Protein AF-A0A174LQS0-F1 (afdb_monomer)

Mean predicted aligned error: 3.19 Å

Radius of gyration: 18.27 Å; Cα contacts (8 Å, |Δi|>4): 139; chains: 1; bounding box: 42×25×49 Å

Secondary structure (DSSP, 8-state):
-EEEHHHHHHHHHHTHHHHTS---HHHHHHHHHHHHHHHHHHHHHHHHHHHHHHHHB-B-TTSPBPEETTEE-BS-HHHHHHHHHHHHH-EEE-----EEHHHHGGGGSTTSPPPPHHHHHHHGGGEE-

Sequence (129 aa):
MKIKNSQVVTFLNGVADIQSKMLPTKVGYAIARNIALLESVAKAYEEERTKIIDKYAKKGEDGRYIVVGNTYDIQDMAGFGADMDELLGIENEVAIHTVSLSELEKCDLEQFDALTVKDLKLLDFMTVD

Structure (mmCIF, N/CA/C/O backbone):
data_AF-A0A174LQS0-F1
#
_entry.id   AF-A0A174LQS0-F1
#
loop_
_atom_site.group_PDB
_atom_site.id
_atom_site.type_symbol
_atom_site.label_atom_id
_atom_site.label_alt_id
_atom_site.label_comp_id
_atom_site.label_asym_id
_atom_site.label_entity_id
_atom_site.label_seq_id
_atom_site.pdbx_PDB_ins_code
_atom_site.Cartn_x
_atom_site.Cartn_y
_atom_site.Cartn_z
_atom_site.occupancy
_atom_site.B_iso_or_equiv
_atom_site.auth_seq_id
_atom_site.auth_comp_id
_atom_site.auth_asym_id
_atom_site.auth_atom_id
_atom_site.pdbx_PDB_model_num
ATOM 1 N N . MET A 1 1 ? -16.254 2.604 -3.060 1.00 91.50 1 MET A N 1
ATOM 2 C CA . MET A 1 1 ? -15.462 3.843 -3.234 1.00 91.50 1 MET A CA 1
ATOM 3 C C . MET A 1 1 ? -14.371 3.599 -4.263 1.00 91.50 1 MET A C 1
ATOM 5 O O . MET A 1 1 ? -14.131 2.441 -4.591 1.00 91.50 1 MET A O 1
ATOM 9 N N . LYS A 1 2 ? -13.731 4.657 -4.768 1.00 94.50 2 LYS A N 1
ATOM 10 C CA . LYS A 1 2 ? -12.568 4.529 -5.649 1.00 94.50 2 LYS A CA 1
ATOM 11 C C . LYS A 1 2 ? -11.274 4.694 -4.859 1.00 94.50 2 LYS A C 1
ATOM 13 O O . LYS A 1 2 ? -11.201 5.581 -4.013 1.00 94.50 2 LYS A O 1
ATOM 18 N N . ILE A 1 3 ? -10.284 3.853 -5.140 1.00 96.00 3 ILE A N 1
ATOM 19 C CA . ILE A 1 3 ? -8.944 3.927 -4.547 1.00 96.00 3 ILE A CA 1
ATOM 20 C C . ILE A 1 3 ? -7.883 3.799 -5.639 1.00 96.00 3 ILE A C 1
ATOM 22 O O . ILE A 1 3 ? -8.013 2.966 -6.538 1.00 96.00 3 ILE A O 1
ATOM 26 N N . LYS A 1 4 ? -6.832 4.616 -5.576 1.00 97.69 4 LYS A N 1
ATOM 27 C CA . LYS A 1 4 ? -5.709 4.513 -6.515 1.00 97.69 4 LYS A CA 1
ATOM 28 C C . LYS A 1 4 ? -4.772 3.371 -6.141 1.00 97.69 4 LYS A C 1
ATOM 30 O O . LYS A 1 4 ? -4.583 3.107 -4.954 1.00 97.69 4 LYS A O 1
ATOM 35 N N . ASN A 1 5 ? -4.107 2.769 -7.126 1.00 98.25 5 ASN A N 1
ATOM 36 C CA . ASN A 1 5 ? -3.040 1.788 -6.883 1.00 98.25 5 ASN A CA 1
ATOM 37 C C . ASN A 1 5 ? -1.972 2.321 -5.910 1.00 98.25 5 ASN A C 1
ATOM 39 O O . ASN A 1 5 ? -1.541 1.600 -5.013 1.00 98.25 5 ASN A O 1
ATOM 43 N N . SER A 1 6 ? -1.614 3.606 -6.003 1.00 97.81 6 SER A N 1
ATOM 44 C CA . SER A 1 6 ? -0.703 4.253 -5.048 1.00 97.81 6 SER A CA 1
ATOM 45 C C . SER A 1 6 ? -1.179 4.186 -3.593 1.00 97.81 6 SER A C 1
ATOM 47 O O . SER A 1 6 ? -0.377 3.918 -2.699 1.00 97.81 6 SER A O 1
ATOM 49 N N . GLN A 1 7 ? -2.475 4.375 -3.337 1.00 97.31 7 GLN A N 1
ATOM 50 C CA . GLN A 1 7 ? -3.054 4.256 -1.996 1.00 97.31 7 GLN A CA 1
ATOM 51 C C . GLN A 1 7 ? -3.077 2.795 -1.530 1.00 97.31 7 GLN A C 1
ATOM 53 O O . GLN A 1 7 ? -2.731 2.527 -0.383 1.00 97.31 7 GLN A O 1
ATOM 58 N N . VAL A 1 8 ? -3.414 1.854 -2.423 1.00 97.88 8 VAL A N 1
ATOM 59 C CA . VAL A 1 8 ? -3.399 0.406 -2.141 1.00 97.88 8 VAL A CA 1
ATOM 60 C C . VAL A 1 8 ? -2.013 -0.051 -1.687 1.00 97.88 8 VAL A C 1
ATOM 6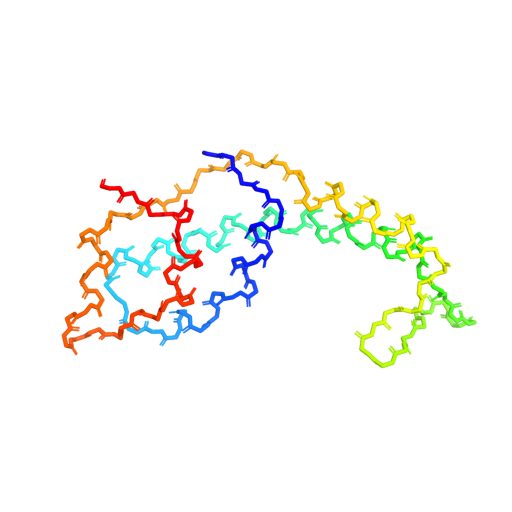2 O O . VAL A 1 8 ? -1.870 -0.633 -0.615 1.00 97.88 8 VAL A O 1
ATOM 65 N N . VAL A 1 9 ? -0.983 0.260 -2.475 1.00 97.50 9 VAL A N 1
ATOM 66 C CA . VAL A 1 9 ? 0.402 -0.133 -2.187 1.00 97.50 9 VAL A CA 1
ATOM 67 C C . VAL A 1 9 ? 0.922 0.567 -0.931 1.00 97.50 9 VAL A C 1
ATOM 69 O O . VAL A 1 9 ? 1.582 -0.063 -0.108 1.00 97.50 9 VAL A O 1
ATOM 72 N N . THR A 1 10 ? 0.586 1.847 -0.735 1.00 97.12 10 THR A N 1
ATOM 73 C CA . THR A 1 10 ? 0.947 2.585 0.489 1.00 97.12 10 THR A CA 1
ATOM 74 C C . THR A 1 10 ? 0.349 1.921 1.729 1.00 97.12 10 THR A C 1
ATOM 76 O O . THR A 1 10 ? 1.067 1.711 2.705 1.00 97.12 10 THR A O 1
ATOM 79 N N . PHE A 1 11 ? -0.935 1.551 1.682 1.00 97.62 11 PHE A N 1
ATOM 80 C CA . PHE A 1 11 ? -1.615 0.852 2.770 1.00 97.62 11 PHE A CA 1
ATOM 81 C C . PHE A 1 11 ? -0.951 -0.491 3.080 1.00 97.62 11 PHE A C 1
ATOM 83 O O . PHE A 1 11 ? -0.500 -0.699 4.204 1.00 97.62 11 PHE A O 1
ATOM 90 N N . LEU A 1 12 ? -0.819 -1.374 2.085 1.00 97.25 12 LEU A N 1
ATOM 91 C CA . LEU A 1 12 ? -0.279 -2.723 2.290 1.00 97.25 12 LEU A CA 1
ATOM 92 C C . LEU A 1 12 ? 1.172 -2.710 2.789 1.00 97.25 12 LEU A C 1
ATOM 94 O O . LEU A 1 12 ? 1.525 -3.504 3.656 1.00 97.25 12 LEU A O 1
ATOM 98 N N . ASN A 1 13 ? 1.995 -1.769 2.319 1.00 94.94 13 ASN A N 1
ATOM 99 C CA . ASN A 1 13 ? 3.374 -1.624 2.791 1.00 94.94 13 ASN A CA 1
ATOM 100 C C . ASN A 1 13 ? 3.473 -1.035 4.208 1.00 94.94 13 ASN A C 1
ATOM 102 O O . ASN A 1 13 ? 4.490 -1.213 4.876 1.00 94.94 13 ASN A O 1
ATOM 106 N N . GLY A 1 14 ? 2.458 -0.291 4.659 1.00 94.50 14 GLY A N 1
ATOM 107 C CA . GLY A 1 14 ? 2.474 0.420 5.938 1.00 94.50 14 GLY A CA 1
ATOM 108 C C . GLY A 1 14 ? 1.724 -0.272 7.077 1.00 94.50 14 GLY A C 1
ATOM 109 O O . GLY A 1 14 ? 1.923 0.099 8.231 1.00 94.50 14 GLY A O 1
ATOM 110 N N . VAL A 1 15 ? 0.851 -1.239 6.778 1.00 95.56 15 VAL A N 1
ATOM 111 C CA . VAL A 1 15 ? -0.138 -1.751 7.745 1.00 95.56 15 VAL A CA 1
ATOM 112 C C . VAL A 1 15 ? 0.433 -2.754 8.751 1.00 95.56 15 VAL A C 1
ATOM 114 O O . VAL A 1 15 ? -0.179 -2.979 9.794 1.00 95.56 15 VAL A O 1
ATOM 117 N N . ALA A 1 16 ? 1.616 -3.316 8.488 1.00 92.19 16 ALA A N 1
ATOM 118 C CA . ALA A 1 16 ? 2.235 -4.337 9.337 1.00 92.19 16 ALA A CA 1
ATOM 119 C C . ALA A 1 16 ? 2.381 -3.888 10.806 1.00 92.19 16 ALA A C 1
ATOM 121 O O . ALA A 1 16 ? 2.015 -4.636 11.712 1.00 92.19 16 ALA A O 1
ATOM 122 N N . ASP A 1 17 ? 2.818 -2.643 11.037 1.00 90.31 17 ASP A N 1
ATOM 123 C CA . ASP A 1 17 ? 2.979 -2.066 12.384 1.00 90.31 17 ASP A CA 1
ATOM 124 C C . ASP A 1 17 ? 1.634 -1.947 13.133 1.00 90.31 17 ASP A C 1
ATOM 126 O O . ASP A 1 17 ? 1.580 -2.016 14.362 1.00 90.31 17 ASP A O 1
ATOM 130 N N . ILE A 1 18 ? 0.528 -1.766 12.401 1.00 95.12 18 ILE A N 1
ATOM 131 C CA . ILE A 1 18 ? -0.821 -1.636 12.968 1.00 95.12 18 ILE A CA 1
ATOM 132 C C . ILE A 1 18 ? -1.384 -3.014 13.323 1.00 95.12 18 ILE A C 1
ATOM 134 O O . ILE A 1 18 ? -2.068 -3.159 14.332 1.00 95.12 18 ILE A O 1
ATOM 138 N N . GLN A 1 19 ? -1.082 -4.047 12.532 1.00 91.62 19 GLN A N 1
ATOM 139 C CA . GLN A 1 19 ? -1.578 -5.405 12.777 1.00 91.62 19 GLN A CA 1
ATOM 140 C C . GLN A 1 19 ? -1.032 -6.029 14.065 1.00 91.62 19 GLN A C 1
ATOM 142 O O . GLN A 1 19 ? -1.680 -6.911 14.625 1.00 91.62 19 GLN A O 1
ATOM 147 N N . SER A 1 20 ? 0.131 -5.584 14.547 1.00 92.38 20 SER A N 1
ATOM 148 C CA . SER A 1 20 ? 0.685 -6.039 15.827 1.00 92.38 20 SER A CA 1
ATOM 149 C C . SER A 1 20 ? 0.046 -5.386 17.056 1.00 92.38 20 SER A C 1
ATOM 151 O O . SER A 1 20 ? 0.370 -5.781 18.172 1.00 92.38 20 SER A O 1
ATOM 153 N N . LYS A 1 21 ? -0.832 -4.392 16.872 1.00 96.31 21 LYS A N 1
ATOM 154 C CA . LYS A 1 21 ? -1.459 -3.645 17.967 1.00 96.31 21 LYS A CA 1
ATOM 155 C C . LYS A 1 21 ? -2.676 -4.361 18.537 1.00 96.31 21 LYS A C 1
ATOM 157 O O . LYS A 1 21 ? -3.476 -4.959 17.817 1.00 96.31 21 LYS A O 1
ATOM 162 N N . MET A 1 22 ? -2.875 -4.211 19.838 1.00 96.94 22 MET A N 1
ATOM 163 C CA . MET A 1 22 ? -4.122 -4.533 20.512 1.00 96.94 22 MET A CA 1
ATOM 164 C C . MET A 1 22 ? -5.154 -3.444 20.209 1.00 96.94 22 MET A C 1
ATOM 166 O O . MET A 1 22 ? -5.138 -2.372 20.802 1.00 96.94 22 MET A O 1
ATOM 170 N N . LEU A 1 23 ? -6.051 -3.719 19.260 1.00 98.00 23 LEU A N 1
ATOM 171 C CA . LEU A 1 23 ? -7.046 -2.763 18.764 1.00 98.00 23 LEU A CA 1
ATOM 172 C C . LEU A 1 23 ? -8.470 -3.127 19.209 1.00 98.00 23 LEU A C 1
ATOM 174 O O . LEU A 1 23 ? -8.770 -4.307 19.431 1.00 98.00 23 LEU A O 1
ATOM 178 N N . PRO A 1 24 ? -9.399 -2.152 19.242 1.00 98.06 24 PRO A N 1
ATOM 179 C CA . PRO A 1 24 ? -10.824 -2.435 19.338 1.00 98.06 24 PRO A CA 1
ATOM 180 C C . PRO A 1 24 ? -11.257 -3.439 18.263 1.00 98.06 24 PRO A C 1
ATOM 182 O O . PRO A 1 24 ? -10.874 -3.322 17.097 1.00 98.06 24 PRO A O 1
ATOM 185 N N . THR A 1 25 ? -12.103 -4.407 18.627 1.00 97.19 25 THR A N 1
ATOM 186 C CA . THR A 1 25 ? -12.468 -5.536 17.748 1.00 97.19 25 THR A CA 1
ATOM 187 C C . THR A 1 25 ? -12.953 -5.096 16.366 1.00 97.19 25 THR A C 1
ATOM 189 O O . THR A 1 25 ? -12.581 -5.701 15.363 1.00 97.19 25 THR A O 1
ATOM 192 N N . LYS A 1 26 ? -13.760 -4.029 16.292 1.00 97.56 26 LYS A N 1
ATOM 193 C CA . LYS A 1 26 ? -14.270 -3.507 15.016 1.00 97.56 26 LYS A CA 1
ATOM 194 C C . LYS A 1 26 ? -13.163 -2.912 14.145 1.00 97.56 26 LYS A C 1
ATOM 196 O O . LYS A 1 26 ? -13.160 -3.150 12.942 1.00 97.56 26 LYS A O 1
ATOM 201 N N . VAL A 1 27 ? -12.219 -2.190 14.749 1.00 97.94 27 VAL A N 1
ATOM 202 C CA . VAL A 1 27 ? -11.072 -1.590 14.053 1.00 97.94 27 VAL A CA 1
ATOM 203 C C . VAL A 1 27 ? -10.158 -2.688 13.513 1.00 97.94 27 VAL A C 1
ATOM 205 O O . VAL A 1 27 ? -9.870 -2.712 12.317 1.00 97.94 27 VAL A O 1
ATOM 208 N N . GLY A 1 28 ? -9.787 -3.658 14.356 1.00 97.75 28 GLY A N 1
ATOM 209 C CA . GLY A 1 28 ? -8.965 -4.797 13.939 1.00 97.75 28 GLY A CA 1
ATOM 210 C C . GLY A 1 28 ? -9.609 -5.616 12.814 1.00 97.75 28 GLY A C 1
ATOM 211 O O . GLY A 1 28 ? -8.951 -5.937 11.824 1.00 97.75 28 GLY A O 1
ATOM 212 N N . TYR A 1 29 ? -10.916 -5.893 12.913 1.00 97.88 29 TYR A N 1
ATOM 213 C CA . TYR A 1 29 ? -11.664 -6.580 11.855 1.00 97.88 29 TYR A CA 1
ATOM 214 C C . TYR A 1 29 ? -11.665 -5.794 10.538 1.00 97.88 29 TYR A C 1
ATOM 216 O O . TYR A 1 29 ? -11.444 -6.374 9.474 1.00 97.88 29 TYR A O 1
ATOM 224 N N . ALA A 1 30 ? -11.893 -4.480 10.597 1.00 97.94 30 ALA A N 1
ATOM 225 C CA . ALA A 1 30 ? -11.926 -3.632 9.414 1.00 97.94 30 ALA A CA 1
ATOM 226 C C . ALA A 1 30 ? -10.592 -3.621 8.669 1.00 97.94 30 ALA A C 1
ATOM 228 O O . ALA A 1 30 ? -10.570 -3.786 7.448 1.00 97.94 30 ALA A O 1
ATOM 229 N N . ILE A 1 31 ? -9.488 -3.501 9.408 1.00 98.06 31 ILE A N 1
ATOM 230 C CA . ILE A 1 31 ? -8.135 -3.546 8.852 1.00 98.06 31 ILE A CA 1
ATOM 231 C C . ILE A 1 31 ? -7.893 -4.897 8.178 1.00 98.06 31 ILE A C 1
ATOM 233 O O . ILE A 1 31 ? -7.551 -4.930 6.999 1.00 98.06 31 ILE A O 1
ATOM 237 N N . ALA A 1 32 ? -8.144 -6.010 8.875 1.00 97.69 32 ALA A N 1
ATOM 238 C CA . ALA A 1 32 ? -7.927 -7.349 8.326 1.00 97.69 32 ALA A CA 1
ATOM 239 C C . ALA A 1 32 ? -8.755 -7.609 7.055 1.00 97.69 32 ALA A C 1
ATOM 241 O O . ALA A 1 32 ? -8.241 -8.136 6.066 1.00 97.69 32 ALA A O 1
ATOM 242 N N . ARG A 1 33 ? -10.029 -7.196 7.047 1.00 97.31 33 ARG A N 1
ATOM 243 C CA . ARG A 1 33 ? -10.900 -7.321 5.872 1.00 97.31 33 ARG A CA 1
ATOM 244 C C . ARG A 1 33 ? -10.385 -6.494 4.693 1.00 97.31 33 ARG A C 1
ATOM 246 O O . ARG A 1 33 ? -10.403 -6.978 3.562 1.00 97.31 33 ARG A O 1
ATOM 253 N N . ASN A 1 34 ? -9.947 -5.262 4.948 1.00 97.94 34 ASN A N 1
ATOM 254 C CA . ASN A 1 34 ? -9.440 -4.383 3.900 1.00 97.94 34 ASN A CA 1
ATOM 255 C C . ASN A 1 34 ? -8.091 -4.860 3.356 1.00 97.94 34 ASN A C 1
ATOM 257 O O . ASN A 1 34 ? -7.890 -4.761 2.153 1.00 97.94 34 ASN A O 1
ATOM 261 N N . ILE A 1 35 ? -7.216 -5.447 4.179 1.00 97.88 35 ILE A N 1
ATOM 262 C CA . ILE A 1 35 ? -5.980 -6.093 3.705 1.00 97.88 35 ILE A CA 1
ATOM 263 C C . ILE A 1 35 ? -6.311 -7.183 2.686 1.00 97.88 35 ILE A C 1
ATOM 265 O O . ILE A 1 35 ? -5.870 -7.087 1.547 1.00 97.88 35 ILE A O 1
ATOM 269 N N . ALA A 1 36 ? -7.163 -8.149 3.042 1.00 96.94 36 ALA A N 1
ATOM 270 C CA . ALA A 1 36 ? -7.509 -9.251 2.141 1.00 96.94 36 ALA A CA 1
ATOM 271 C C . ALA A 1 36 ? -8.138 -8.766 0.818 1.00 96.94 36 ALA A C 1
ATOM 273 O O . ALA A 1 36 ? -7.850 -9.289 -0.258 1.00 96.94 36 ALA A O 1
ATOM 274 N N . LEU A 1 37 ? -8.992 -7.738 0.885 1.00 97.00 37 LEU A N 1
ATOM 275 C CA . LEU A 1 37 ? -9.564 -7.102 -0.302 1.00 97.00 37 LEU A CA 1
ATOM 276 C C . LEU A 1 37 ? -8.478 -6.449 -1.168 1.00 97.00 37 LEU A C 1
ATOM 278 O O . LEU A 1 37 ? -8.457 -6.639 -2.383 1.00 97.00 37 LEU A O 1
ATOM 282 N N . LEU A 1 38 ? -7.586 -5.674 -0.557 1.00 97.50 38 LEU A N 1
ATOM 283 C CA . LEU A 1 38 ? -6.592 -4.872 -1.259 1.00 97.50 38 LEU A CA 1
ATOM 284 C C . LEU A 1 38 ? -5.408 -5.695 -1.779 1.00 97.50 38 LEU A C 1
ATOM 286 O O . LEU A 1 38 ? -4.863 -5.344 -2.820 1.00 97.50 38 LEU A O 1
ATOM 290 N N . GLU A 1 39 ? -5.068 -6.822 -1.154 1.00 97.19 39 GLU A N 1
ATOM 291 C CA . GLU A 1 39 ? -4.110 -7.798 -1.694 1.00 97.19 39 GLU A CA 1
ATOM 292 C C . GLU A 1 39 ? -4.556 -8.330 -3.063 1.00 97.19 39 GLU A C 1
ATOM 294 O O . GLU A 1 39 ? -3.740 -8.490 -3.973 1.00 97.19 39 GLU A O 1
ATOM 299 N N . SER A 1 40 ? -5.864 -8.544 -3.252 1.00 92.69 40 SER A N 1
ATOM 300 C CA . SER A 1 40 ? -6.397 -8.987 -4.546 1.00 92.69 40 SER A CA 1
ATOM 301 C C . SER A 1 40 ? -6.221 -7.935 -5.648 1.00 92.69 40 SER A C 1
ATOM 303 O O . SER A 1 40 ? -5.897 -8.284 -6.783 1.00 92.69 40 SER A O 1
ATOM 305 N N . VAL A 1 41 ? -6.358 -6.650 -5.304 1.00 93.88 41 VAL A N 1
ATOM 306 C CA . VAL A 1 41 ? -6.119 -5.520 -6.215 1.00 93.88 41 VAL A CA 1
ATOM 307 C C . VAL A 1 41 ? -4.624 -5.375 -6.499 1.00 93.88 41 VAL A C 1
ATOM 309 O O . VAL A 1 41 ? -4.215 -5.239 -7.652 1.00 93.88 41 VAL A O 1
ATOM 312 N N . ALA A 1 42 ? -3.796 -5.475 -5.457 1.00 97.19 42 ALA A N 1
ATOM 313 C CA . ALA A 1 42 ? -2.346 -5.375 -5.561 1.00 97.19 42 ALA A CA 1
ATOM 314 C C . ALA A 1 42 ? -1.738 -6.465 -6.453 1.00 97.19 42 ALA A C 1
ATOM 316 O O . ALA A 1 42 ? -0.719 -6.225 -7.091 1.00 97.19 42 ALA A O 1
ATOM 317 N N . LYS A 1 43 ? -2.379 -7.636 -6.570 1.00 97.12 43 LYS A N 1
ATOM 318 C CA . LYS A 1 43 ? -1.934 -8.685 -7.494 1.00 97.12 43 LYS A CA 1
ATOM 319 C C . LYS A 1 43 ? -1.887 -8.201 -8.948 1.00 97.12 43 LYS A C 1
ATOM 321 O O . LYS A 1 43 ? -0.875 -8.397 -9.613 1.00 97.12 43 LYS A O 1
ATOM 326 N N . ALA A 1 44 ? -2.949 -7.551 -9.428 1.00 95.75 44 ALA A N 1
ATOM 327 C CA . ALA A 1 44 ? -2.987 -7.019 -10.793 1.00 95.75 44 ALA A CA 1
ATOM 328 C C . ALA A 1 44 ? -1.951 -5.899 -10.989 1.00 95.75 44 ALA A C 1
ATOM 330 O O . ALA A 1 44 ? -1.298 -5.825 -12.030 1.00 95.75 44 ALA A O 1
ATOM 331 N N . TYR A 1 45 ? -1.755 -5.067 -9.961 1.00 97.94 45 TYR A N 1
ATOM 332 C CA . TYR A 1 45 ? -0.701 -4.054 -9.944 1.00 97.94 45 TYR A CA 1
ATOM 333 C C . TYR A 1 45 ? 0.702 -4.671 -10.068 1.00 97.94 45 TYR A C 1
ATOM 335 O O . TYR A 1 45 ?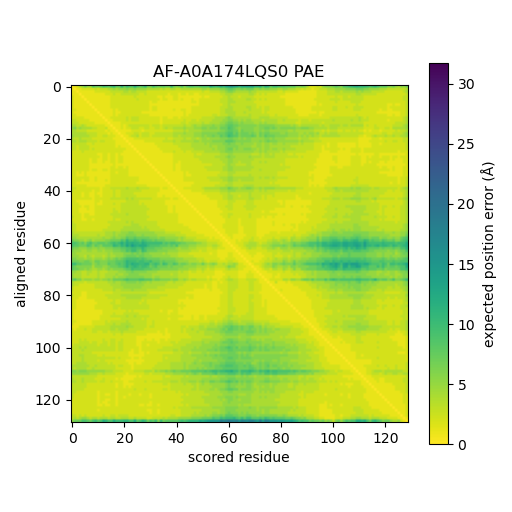 1.481 -4.220 -10.903 1.00 97.94 45 TYR A O 1
ATOM 343 N N . GLU A 1 46 ? 1.031 -5.709 -9.293 1.00 98.06 46 GLU A N 1
ATOM 344 C CA . GLU A 1 46 ? 2.358 -6.342 -9.345 1.00 98.06 46 GLU A C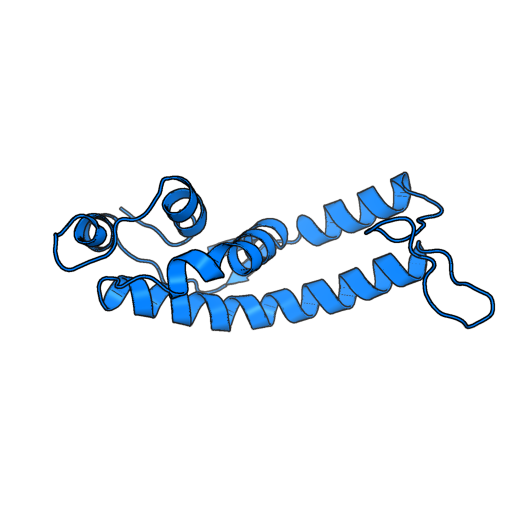A 1
ATOM 345 C C . GLU A 1 46 ? 2.614 -7.067 -10.674 1.00 98.06 46 GLU A C 1
ATOM 347 O O . GLU A 1 46 ? 3.741 -7.057 -11.179 1.00 98.06 46 GLU A O 1
ATOM 352 N N . GLU A 1 47 ? 1.579 -7.659 -11.277 1.00 97.94 47 GLU A N 1
ATOM 353 C CA . GLU A 1 47 ? 1.671 -8.258 -12.613 1.00 97.94 47 GLU A CA 1
ATOM 354 C C . GLU A 1 47 ? 2.051 -7.211 -13.671 1.00 97.94 47 GLU A C 1
ATOM 356 O O . GLU A 1 47 ? 2.960 -7.448 -14.470 1.00 97.94 47 GLU A O 1
ATOM 361 N N . GLU A 1 48 ? 1.415 -6.038 -13.660 1.00 98.25 48 GLU A N 1
ATOM 362 C CA . GLU A 1 48 ? 1.730 -4.966 -14.610 1.00 98.25 48 GLU A CA 1
ATOM 363 C C . GLU A 1 48 ? 3.069 -4.289 -14.295 1.00 98.25 48 GLU A C 1
ATOM 365 O O . GLU A 1 48 ? 3.895 -4.093 -15.186 1.00 98.25 48 GLU A O 1
ATOM 370 N N . ARG A 1 49 ? 3.357 -4.040 -13.014 1.00 98.12 49 ARG A N 1
ATOM 371 C CA . ARG A 1 49 ? 4.651 -3.522 -12.555 1.00 98.12 49 ARG A CA 1
ATOM 372 C C . ARG A 1 49 ? 5.807 -4.408 -13.015 1.00 98.12 49 ARG A C 1
ATOM 374 O O . ARG A 1 49 ? 6.848 -3.896 -13.422 1.00 98.12 49 ARG A O 1
ATOM 381 N N . THR A 1 50 ? 5.630 -5.728 -12.993 1.00 97.88 50 THR A N 1
ATOM 382 C CA . THR A 1 50 ? 6.637 -6.676 -13.490 1.00 97.88 50 THR A CA 1
ATOM 383 C C . THR A 1 50 ? 6.897 -6.492 -14.985 1.00 97.88 50 THR A C 1
ATOM 385 O O . THR A 1 50 ? 8.055 -6.527 -15.394 1.00 97.88 50 THR A O 1
ATOM 388 N N . LYS A 1 51 ? 5.864 -6.242 -15.801 1.00 98.44 51 LYS A N 1
ATOM 389 C CA . LYS A 1 51 ? 6.029 -5.963 -17.241 1.00 98.44 51 LYS A CA 1
ATOM 390 C C . LYS A 1 51 ? 6.744 -4.638 -17.486 1.00 98.44 51 LYS A C 1
ATOM 392 O O . LYS A 1 51 ? 7.597 -4.568 -18.364 1.00 98.44 51 LYS A O 1
ATOM 397 N N . ILE A 1 52 ? 6.438 -3.608 -16.695 1.00 98.44 52 ILE A N 1
ATOM 398 C CA . ILE A 1 52 ? 7.142 -2.321 -16.762 1.00 98.44 52 ILE A CA 1
ATOM 399 C C . ILE A 1 52 ? 8.626 -2.526 -16.422 1.00 98.44 52 ILE A C 1
ATOM 401 O O . ILE A 1 52 ? 9.498 -2.078 -17.161 1.00 98.44 52 ILE A O 1
ATOM 405 N N . ILE A 1 53 ? 8.944 -3.266 -15.356 1.00 97.81 53 ILE A N 1
ATOM 406 C CA . ILE A 1 53 ? 10.337 -3.602 -15.022 1.00 97.81 53 ILE A CA 1
ATOM 407 C C . ILE A 1 53 ? 10.998 -4.366 -16.175 1.00 97.81 53 ILE A C 1
ATOM 409 O O . ILE A 1 53 ? 12.099 -4.003 -16.576 1.00 97.81 53 ILE A O 1
ATOM 413 N N . ASP A 1 54 ? 10.329 -5.368 -16.746 1.00 97.50 54 ASP A N 1
ATOM 414 C CA . ASP A 1 54 ? 10.852 -6.160 -17.867 1.00 97.50 54 ASP A CA 1
ATOM 415 C C . ASP A 1 54 ? 11.164 -5.306 -19.105 1.00 97.50 54 ASP A C 1
ATOM 417 O O . ASP A 1 54 ? 12.174 -5.523 -19.775 1.00 97.50 54 ASP A O 1
ATOM 421 N N . LYS A 1 55 ? 10.323 -4.300 -19.368 1.00 97.81 55 LYS A N 1
ATOM 422 C CA . LYS A 1 55 ? 10.456 -3.351 -20.478 1.00 97.81 55 LYS A CA 1
ATOM 423 C C . LYS A 1 55 ? 11.664 -2.421 -20.333 1.00 97.81 55 LYS A C 1
ATOM 425 O O . LYS A 1 55 ? 12.259 -2.062 -21.346 1.00 97.81 55 LYS A O 1
ATOM 430 N N . TYR A 1 56 ? 12.014 -2.012 -19.111 1.00 98.12 56 TYR A N 1
ATOM 431 C CA . TYR A 1 56 ? 12.974 -0.922 -18.882 1.00 98.12 56 TYR A CA 1
ATOM 432 C C . TYR A 1 56 ? 14.273 -1.319 -18.164 1.00 98.12 56 TYR A C 1
ATOM 434 O O . TYR A 1 56 ? 15.272 -0.597 -18.268 1.00 98.12 56 TYR A O 1
ATOM 442 N N . ALA A 1 57 ? 14.285 -2.424 -17.418 1.00 97.81 57 ALA A N 1
ATOM 443 C CA . ALA A 1 57 ? 15.456 -2.871 -16.672 1.00 97.81 57 ALA A CA 1
ATOM 444 C C . ALA A 1 57 ? 16.462 -3.589 -17.578 1.00 97.81 57 ALA A C 1
ATOM 446 O O . ALA A 1 57 ? 16.112 -4.470 -18.366 1.00 97.81 57 ALA A O 1
ATOM 447 N N . LYS A 1 58 ? 17.750 -3.274 -17.413 1.00 97.62 58 LYS A N 1
ATOM 448 C CA . LYS A 1 58 ? 18.822 -4.030 -18.063 1.00 97.62 58 LYS A CA 1
ATOM 449 C C . LYS A 1 58 ? 18.843 -5.458 -17.545 1.00 97.62 58 LYS A C 1
ATOM 451 O O . LYS A 1 58 ? 18.747 -5.697 -16.340 1.00 97.62 58 LYS A O 1
ATOM 456 N N . LYS A 1 59 ? 19.068 -6.397 -18.460 1.00 97.00 59 LYS A N 1
ATOM 457 C CA . LYS A 1 59 ? 19.362 -7.792 -18.139 1.00 97.00 59 LYS A CA 1
ATOM 458 C C . LYS A 1 59 ? 20.832 -8.092 -18.401 1.00 97.00 59 LYS A C 1
ATOM 460 O O . LYS A 1 59 ? 2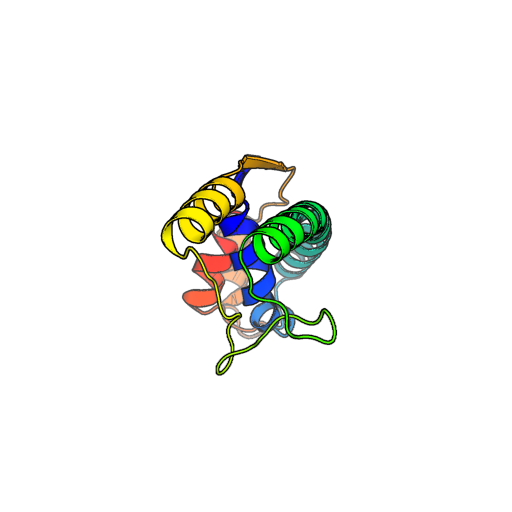1.402 -7.594 -19.371 1.00 97.00 59 LYS A O 1
ATOM 465 N N . GLY A 1 60 ? 21.437 -8.876 -17.518 1.00 94.88 60 GLY A N 1
ATOM 466 C CA . GLY A 1 60 ? 22.766 -9.437 -17.725 1.00 94.88 60 GLY A CA 1
ATOM 467 C C . GLY A 1 60 ? 22.747 -10.561 -18.760 1.00 94.88 60 GLY A C 1
ATOM 468 O O . GLY A 1 60 ? 21.691 -10.971 -19.246 1.00 94.88 60 GLY A O 1
ATOM 469 N N . GLU A 1 61 ? 23.926 -11.101 -19.065 1.00 95.06 61 GLU A N 1
ATOM 470 C CA . GLU A 1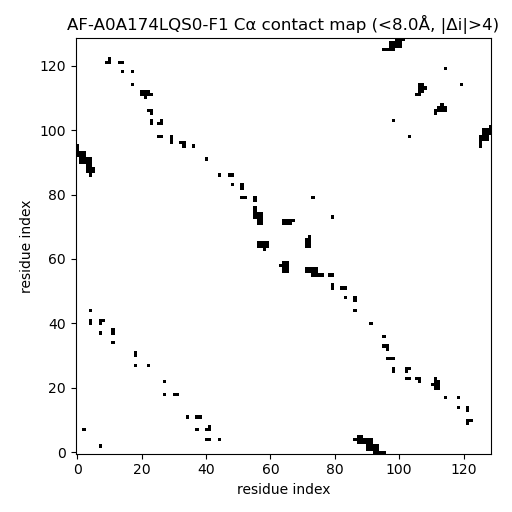 61 ? 24.077 -12.234 -19.992 1.00 95.06 61 GLU A CA 1
ATOM 471 C C . GLU A 1 61 ? 23.331 -13.499 -19.526 1.00 95.06 61 GLU A C 1
ATOM 473 O O . GLU A 1 61 ? 22.959 -14.339 -20.341 1.00 95.06 61 GLU A O 1
ATOM 478 N N . ASP A 1 62 ? 23.063 -13.624 -18.224 1.00 94.88 62 ASP A N 1
ATOM 479 C CA . ASP A 1 62 ? 22.310 -14.725 -17.617 1.00 94.88 62 ASP A CA 1
ATOM 480 C C . ASP A 1 62 ? 20.779 -14.537 -17.668 1.00 94.88 62 ASP A C 1
ATOM 482 O O . ASP A 1 62 ? 20.033 -15.363 -17.138 1.00 94.88 62 ASP A O 1
ATOM 486 N N . GLY A 1 63 ? 20.305 -13.445 -18.278 1.00 93.31 63 GLY A N 1
ATOM 487 C CA . GLY A 1 63 ? 18.890 -13.098 -18.386 1.00 93.31 63 GLY A CA 1
ATOM 488 C C . GLY A 1 63 ? 18.268 -12.522 -17.110 1.00 93.31 63 GLY A C 1
ATOM 489 O O . GLY A 1 63 ? 17.070 -12.231 -17.113 1.00 93.31 63 GLY A O 1
ATOM 490 N N . ARG A 1 64 ? 19.038 -12.330 -16.028 1.00 96.06 64 ARG A N 1
ATOM 491 C CA . ARG A 1 64 ? 18.557 -11.703 -14.787 1.00 96.06 64 ARG A CA 1
ATOM 492 C C . ARG A 1 64 ? 18.686 -10.188 -14.854 1.00 96.06 64 ARG A C 1
ATOM 494 O O . ARG A 1 64 ? 19.580 -9.661 -15.512 1.00 96.06 64 ARG A O 1
ATOM 501 N N . TYR A 1 65 ? 17.814 -9.480 -14.139 1.00 96.75 65 TYR A N 1
ATOM 502 C CA . TYR A 1 65 ? 17.913 -8.027 -14.017 1.00 96.75 65 TYR A CA 1
ATOM 503 C C . TYR A 1 65 ? 19.213 -7.617 -13.327 1.00 96.75 65 TYR A C 1
ATOM 505 O O . TYR A 1 65 ? 19.588 -8.180 -12.296 1.00 96.75 65 TYR A O 1
ATOM 513 N N . ILE A 1 66 ? 19.868 -6.598 -13.870 1.00 97.50 66 ILE A N 1
ATOM 514 C CA . ILE A 1 66 ? 21.012 -5.959 -13.228 1.00 97.50 66 ILE A CA 1
ATOM 515 C C . ILE A 1 66 ? 20.484 -5.080 -12.091 1.00 97.50 66 ILE A C 1
ATOM 517 O O . ILE A 1 66 ? 19.596 -4.250 -12.291 1.00 97.50 66 ILE A O 1
ATOM 521 N N . VAL A 1 67 ? 21.041 -5.261 -10.895 1.00 95.69 67 VAL A N 1
ATOM 522 C CA . VAL A 1 67 ? 20.709 -4.483 -9.695 1.00 95.69 67 VAL A CA 1
ATOM 523 C C . VAL A 1 67 ? 21.916 -3.633 -9.312 1.00 95.69 67 VAL A C 1
ATOM 525 O O . VAL A 1 67 ? 23.026 -4.147 -9.175 1.00 95.69 67 VAL A O 1
ATOM 528 N N . VAL A 1 68 ? 21.698 -2.334 -9.120 1.00 93.94 68 VAL A N 1
ATOM 529 C CA . VAL A 1 68 ? 22.703 -1.373 -8.652 1.00 93.94 68 VAL A CA 1
ATOM 530 C C . VAL A 1 68 ? 22.256 -0.868 -7.283 1.00 93.94 68 VAL A C 1
ATOM 532 O O . VAL A 1 68 ? 21.263 -0.154 -7.159 1.00 93.94 68 VAL A O 1
ATOM 535 N N . GLY A 1 69 ? 22.961 -1.280 -6.227 1.00 93.31 69 GLY A N 1
ATOM 536 C CA . GLY A 1 69 ? 22.530 -1.028 -4.851 1.00 93.31 69 GLY A CA 1
ATOM 537 C C . GLY A 1 69 ? 21.255 -1.806 -4.517 1.00 93.31 69 GLY A C 1
ATOM 538 O O . GLY A 1 69 ? 21.296 -3.029 -4.442 1.00 93.31 69 GLY A O 1
ATOM 539 N N . ASN A 1 70 ? 20.136 -1.100 -4.322 1.00 90.56 70 ASN A N 1
ATOM 540 C CA . ASN A 1 70 ? 18.829 -1.694 -4.000 1.00 90.56 70 ASN A CA 1
ATOM 541 C C . ASN A 1 70 ? 17.765 -1.435 -5.086 1.00 90.56 70 ASN A C 1
ATOM 543 O O . ASN A 1 70 ? 16.568 -1.531 -4.825 1.00 90.56 70 ASN A O 1
ATOM 547 N N . THR A 1 71 ? 18.193 -1.050 -6.292 1.00 92.50 71 THR A N 1
ATOM 548 C CA . THR A 1 71 ? 17.311 -0.702 -7.417 1.00 92.50 71 THR A CA 1
ATOM 549 C C . THR A 1 71 ? 17.759 -1.386 -8.705 1.00 92.50 71 THR A C 1
ATOM 551 O O . THR A 1 71 ? 18.943 -1.675 -8.876 1.00 92.50 71 THR A O 1
ATOM 554 N N . TYR A 1 72 ? 16.834 -1.609 -9.639 1.00 95.75 72 TYR A N 1
ATOM 555 C CA . TYR A 1 72 ? 17.175 -2.093 -10.980 1.00 95.75 72 TYR A CA 1
ATOM 556 C C . TYR A 1 72 ? 17.931 -1.028 -11.786 1.00 95.75 72 TYR A C 1
ATOM 558 O O . TYR A 1 72 ? 17.658 0.165 -11.654 1.00 95.75 72 TYR A O 1
ATOM 566 N N . ASP A 1 73 ? 18.872 -1.456 -12.627 1.00 97.25 73 ASP A N 1
ATOM 567 C CA . ASP A 1 73 ? 19.522 -0.584 -13.610 1.00 97.25 73 ASP A CA 1
ATOM 568 C C . ASP A 1 73 ? 18.546 -0.318 -14.767 1.00 97.25 73 ASP A C 1
ATOM 570 O O . ASP A 1 73 ? 18.360 -1.158 -15.649 1.00 97.25 73 ASP A O 1
ATOM 574 N N . ILE A 1 74 ? 17.871 0.829 -14.724 1.00 97.56 74 ILE A N 1
ATOM 575 C CA . ILE A 1 74 ? 16.844 1.237 -15.688 1.00 97.56 74 ILE A CA 1
ATOM 576 C C . ILE A 1 74 ? 17.479 2.039 -16.832 1.00 97.56 74 ILE A C 1
ATOM 578 O O . ILE A 1 74 ? 18.177 3.024 -16.594 1.00 97.56 74 ILE A O 1
ATOM 582 N N . GLN A 1 75 ? 17.219 1.643 -18.084 1.00 94.81 75 GLN A N 1
ATOM 583 C CA . GLN A 1 75 ? 17.799 2.291 -19.273 1.00 94.81 75 GLN A CA 1
ATOM 584 C C . GLN A 1 75 ? 17.139 3.630 -19.620 1.00 94.81 75 GLN A C 1
ATOM 586 O O . GLN A 1 75 ? 17.832 4.575 -19.993 1.00 94.81 75 GLN A O 1
ATOM 591 N N . ASP A 1 76 ? 15.813 3.707 -19.495 1.00 97.31 76 ASP A N 1
ATOM 592 C CA . ASP A 1 76 ? 15.010 4.904 -19.750 1.00 97.31 76 ASP A CA 1
ATOM 593 C C . ASP A 1 76 ? 14.184 5.236 -18.505 1.00 97.31 76 ASP A C 1
ATOM 595 O O . ASP A 1 76 ? 13.071 4.747 -18.312 1.00 97.31 76 ASP A O 1
ATOM 599 N N . MET A 1 77 ? 14.765 6.060 -17.632 1.00 96.31 77 MET A N 1
ATOM 600 C CA . MET A 1 77 ? 14.116 6.484 -16.390 1.00 96.31 77 M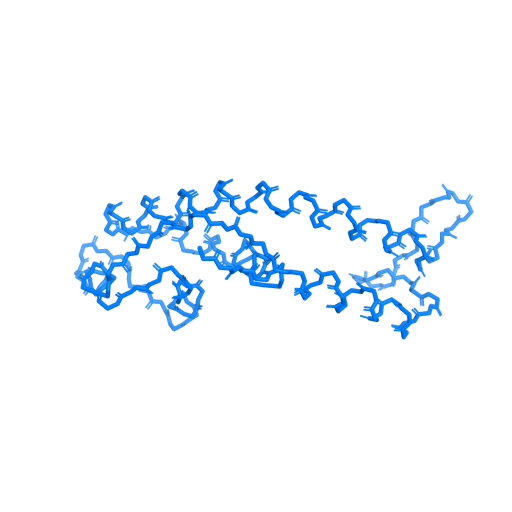ET A CA 1
ATOM 601 C C . MET A 1 77 ? 12.872 7.345 -16.631 1.00 96.31 77 MET A C 1
ATOM 603 O O . MET A 1 77 ? 11.958 7.314 -15.811 1.00 96.31 77 MET A O 1
ATOM 607 N N . ALA A 1 78 ? 12.822 8.110 -17.727 1.00 97.94 78 ALA A N 1
ATOM 608 C CA . ALA A 1 78 ? 11.684 8.978 -18.017 1.00 97.94 78 ALA A CA 1
ATOM 609 C C . ALA A 1 78 ? 10.473 8.154 -18.471 1.00 97.94 78 ALA A C 1
ATOM 611 O O . ALA A 1 78 ? 9.379 8.337 -17.941 1.00 97.94 78 ALA A O 1
ATOM 612 N N . GLY A 1 79 ? 10.682 7.209 -19.393 1.00 98.38 79 GLY A N 1
ATOM 613 C CA . GLY A 1 79 ? 9.648 6.267 -19.816 1.00 98.38 79 GLY A CA 1
ATOM 614 C C . GLY A 1 79 ? 9.183 5.363 -18.675 1.00 98.38 79 GLY A C 1
ATOM 615 O O . GLY A 1 79 ? 7.983 5.219 -18.466 1.00 98.38 79 GLY A O 1
ATOM 616 N N . PHE A 1 80 ? 10.118 4.824 -17.885 1.00 98.31 80 PHE A N 1
ATOM 617 C CA . PHE A 1 80 ? 9.782 4.044 -16.692 1.00 98.31 80 PHE A CA 1
ATOM 618 C C . PHE A 1 80 ? 8.923 4.848 -15.708 1.00 98.31 80 PHE A C 1
ATOM 620 O O . PHE A 1 80 ? 7.921 4.340 -15.212 1.00 98.31 80 PHE A O 1
ATOM 627 N N . GLY A 1 81 ? 9.297 6.105 -15.442 1.00 98.25 81 GLY A N 1
ATOM 628 C CA . GLY A 1 81 ? 8.530 6.999 -14.578 1.00 98.25 81 GLY A CA 1
ATOM 629 C C . GLY A 1 81 ? 7.112 7.234 -15.093 1.00 98.25 81 GLY A C 1
ATOM 630 O O . GLY A 1 81 ? 6.169 7.100 -14.324 1.00 98.25 81 GLY A O 1
ATOM 631 N N . ALA A 1 82 ? 6.952 7.499 -16.393 1.00 98.69 82 ALA A N 1
ATOM 632 C CA . ALA A 1 82 ? 5.642 7.726 -17.001 1.00 98.69 82 ALA A CA 1
ATOM 633 C C . ALA A 1 82 ? 4.715 6.500 -16.891 1.00 98.69 82 ALA A C 1
ATOM 635 O O . ALA A 1 82 ? 3.580 6.638 -16.436 1.00 98.69 82 ALA A O 1
ATOM 636 N N . ASP A 1 83 ? 5.207 5.306 -17.235 1.00 98.75 83 ASP A N 1
ATOM 637 C CA . ASP A 1 83 ? 4.422 4.067 -17.138 1.00 98.75 83 ASP A CA 1
ATOM 638 C C . ASP A 1 83 ? 4.075 3.736 -15.670 1.00 98.75 83 ASP A C 1
ATOM 640 O O . ASP A 1 83 ? 2.966 3.291 -15.366 1.00 98.75 83 ASP A O 1
ATOM 644 N N . MET A 1 84 ? 5.002 3.975 -14.733 1.00 98.50 84 MET A N 1
ATOM 645 C CA . MET A 1 84 ? 4.748 3.783 -13.301 1.00 98.50 84 MET A CA 1
ATOM 646 C C . MET A 1 84 ? 3.733 4.787 -12.747 1.00 98.50 84 MET A C 1
ATOM 648 O O . MET A 1 84 ? 2.877 4.392 -11.956 1.00 98.50 84 MET A O 1
ATOM 652 N N . ASP A 1 85 ? 3.806 6.058 -13.147 1.00 98.69 85 ASP A N 1
ATOM 653 C CA . ASP A 1 85 ? 2.856 7.098 -12.738 1.00 98.69 85 ASP A CA 1
ATOM 654 C C . ASP A 1 85 ? 1.445 6.786 -13.252 1.00 98.69 85 ASP A C 1
ATOM 656 O O . ASP A 1 85 ? 0.470 6.920 -12.505 1.00 98.69 85 ASP A O 1
ATOM 660 N N . GLU A 1 86 ? 1.331 6.303 -14.494 1.00 98.69 86 GLU A N 1
ATOM 661 C CA . GLU A 1 86 ? 0.070 5.814 -15.052 1.00 98.69 86 GLU A CA 1
ATOM 662 C C . GLU A 1 86 ? -0.470 4.636 -14.231 1.00 98.69 86 GLU A C 1
ATOM 664 O O . GLU A 1 86 ? -1.594 4.704 -13.726 1.00 98.69 86 GLU A O 1
ATOM 669 N N . LEU A 1 87 ? 0.346 3.597 -14.012 1.00 98.69 87 LEU A N 1
ATOM 670 C CA . LEU A 1 87 ? -0.043 2.412 -13.246 1.00 98.69 87 LEU A CA 1
ATOM 671 C C . LEU A 1 87 ? -0.477 2.767 -11.816 1.00 98.69 87 LEU A C 1
ATOM 673 O O . LEU A 1 87 ? -1.502 2.278 -11.338 1.00 98.69 87 LEU A O 1
ATOM 677 N N . LEU A 1 88 ? 0.272 3.622 -11.120 1.00 98.50 88 LEU A N 1
ATOM 678 C CA . LEU A 1 88 ? -0.046 4.084 -9.765 1.00 98.50 88 LEU A CA 1
ATOM 679 C C . LEU A 1 88 ? -1.305 4.963 -9.720 1.00 98.50 88 LEU A C 1
ATOM 681 O O . LEU A 1 88 ? -1.966 5.033 -8.676 1.00 98.50 88 LEU A O 1
ATOM 685 N N . GLY A 1 89 ? -1.630 5.627 -10.831 1.00 98.44 89 GLY A N 1
ATOM 686 C CA . GLY A 1 89 ? -2.785 6.501 -10.996 1.00 98.44 89 GLY A CA 1
ATOM 687 C C . GLY A 1 89 ? -4.115 5.784 -11.236 1.00 98.44 89 GLY A C 1
ATOM 688 O O . GLY A 1 89 ? -5.156 6.406 -11.011 1.00 98.44 89 GLY A O 1
ATOM 689 N N . ILE A 1 90 ? -4.100 4.507 -11.640 1.00 98.31 90 ILE A N 1
ATOM 690 C CA . ILE A 1 90 ? -5.312 3.717 -11.917 1.00 98.31 90 ILE A CA 1
ATOM 691 C C . ILE A 1 90 ? -6.226 3.675 -10.688 1.00 98.31 90 ILE A C 1
ATOM 693 O O . ILE A 1 90 ? -5.803 3.319 -9.585 1.00 98.31 90 ILE A O 1
ATOM 697 N N . GLU A 1 91 ? -7.497 4.020 -10.903 1.00 97.62 91 GLU A N 1
ATOM 698 C CA . GLU A 1 91 ? -8.558 3.951 -9.902 1.00 97.62 91 GLU A CA 1
ATOM 699 C C . GLU A 1 91 ? -9.257 2.588 -9.935 1.00 97.62 91 GLU A C 1
ATOM 701 O O . GLU A 1 91 ? -9.713 2.136 -10.983 1.00 97.62 91 GLU A O 1
ATOM 706 N N . ASN A 1 92 ? -9.415 1.974 -8.765 1.00 96.31 92 ASN A N 1
ATOM 707 C CA . ASN A 1 92 ? -10.117 0.710 -8.583 1.00 96.31 92 ASN A CA 1
ATOM 708 C C . ASN A 1 92 ? -11.415 0.937 -7.811 1.00 96.31 92 ASN A C 1
ATOM 710 O O . ASN A 1 92 ? -11.420 1.593 -6.764 1.00 96.31 92 ASN A O 1
ATOM 714 N N . GLU A 1 93 ? -12.509 0.355 -8.293 1.00 95.81 93 GLU A N 1
ATOM 715 C CA . GLU A 1 93 ? -13.777 0.334 -7.570 1.00 95.81 93 GLU A CA 1
ATOM 716 C C . GLU A 1 93 ? -13.780 -0.802 -6.550 1.00 95.81 93 GLU A C 1
ATOM 718 O O . GLU A 1 93 ? -13.786 -1.981 -6.895 1.00 95.81 93 GLU A O 1
ATOM 723 N N . VAL A 1 94 ? -13.774 -0.437 -5.269 1.00 94.94 94 VAL A N 1
ATOM 724 C CA . VAL A 1 94 ? -13.676 -1.390 -4.161 1.00 94.94 94 VAL A CA 1
ATOM 725 C C . VAL A 1 94 ? -14.693 -1.088 -3.065 1.00 94.94 94 VAL A C 1
ATOM 727 O O . VAL A 1 94 ? -15.037 0.066 -2.775 1.00 94.94 94 VAL A O 1
ATOM 730 N N . ALA A 1 95 ? -15.172 -2.150 -2.424 1.00 95.94 95 ALA A N 1
ATOM 731 C CA . ALA A 1 95 ? -16.068 -2.080 -1.276 1.00 95.94 95 ALA A CA 1
ATOM 732 C C . ALA A 1 95 ? -15.263 -2.099 0.035 1.00 95.94 95 ALA A C 1
ATOM 734 O O . ALA A 1 95 ? -15.231 -3.112 0.734 1.00 95.94 95 ALA A O 1
ATOM 735 N N . ILE A 1 96 ? -14.601 -0.978 0.344 1.00 96.94 96 ILE A N 1
ATOM 736 C CA . ILE A 1 96 ? -13.865 -0.792 1.604 1.00 96.94 96 ILE A CA 1
ATOM 737 C C . ILE A 1 96 ? -14.814 -0.924 2.796 1.00 96.94 96 ILE A C 1
ATOM 739 O O . ILE A 1 96 ? -15.921 -0.383 2.792 1.00 96.94 96 ILE A O 1
ATOM 743 N N . HIS A 1 97 ? -14.372 -1.641 3.827 1.00 97.62 97 HIS A N 1
ATOM 744 C CA . HIS A 1 97 ? -15.045 -1.664 5.115 1.00 97.62 97 HIS A CA 1
ATOM 745 C C . HIS A 1 97 ? -14.587 -0.472 5.946 1.00 97.62 97 HIS A C 1
ATOM 747 O O . HIS A 1 97 ? -13.411 -0.381 6.298 1.00 97.62 97 HIS A O 1
ATOM 753 N N . THR A 1 98 ? -15.509 0.440 6.230 1.00 97.25 98 THR A N 1
ATOM 754 C CA . THR A 1 98 ? -15.211 1.668 6.960 1.00 97.25 98 THR A CA 1
ATOM 755 C C . THR A 1 98 ? -15.431 1.510 8.461 1.00 97.25 98 THR A C 1
ATOM 757 O O . THR A 1 98 ? -16.207 0.663 8.908 1.00 97.25 98 THR A O 1
ATOM 760 N N . VAL A 1 99 ? -14.763 2.356 9.238 1.00 97.06 99 VAL A N 1
ATOM 761 C CA . VAL A 1 99 ? -14.962 2.521 10.682 1.00 97.06 99 VAL A CA 1
ATOM 762 C C . VAL A 1 99 ? -15.278 3.977 10.989 1.00 97.06 99 VAL A C 1
ATOM 764 O O . VAL A 1 99 ? -14.779 4.870 10.309 1.00 97.06 99 VAL A O 1
ATOM 767 N N . SER A 1 100 ? -16.123 4.223 11.990 1.00 96.94 100 SER A N 1
ATOM 768 C CA . SER A 1 100 ? -16.400 5.590 12.433 1.00 96.94 100 SER A CA 1
ATOM 769 C C . SER A 1 100 ? -15.234 6.147 13.244 1.00 96.94 100 SER A C 1
ATOM 771 O O . SER A 1 100 ? -14.521 5.388 13.912 1.00 96.94 100 SER A O 1
ATOM 773 N N . LEU A 1 101 ? -15.096 7.472 13.270 1.00 95.25 101 LEU A N 1
ATOM 774 C CA . LEU A 1 101 ? -14.115 8.153 14.115 1.00 95.25 101 LEU A CA 1
ATOM 775 C C . LEU A 1 101 ? -14.257 7.743 15.590 1.00 95.25 101 LEU A C 1
ATOM 777 O O . LEU A 1 101 ? -13.274 7.394 16.235 1.00 95.25 101 LEU A O 1
ATOM 781 N N . SER A 1 102 ? -15.492 7.632 16.082 1.00 95.50 102 SER A N 1
ATOM 782 C CA . SER A 1 102 ? -15.793 7.178 17.449 1.00 95.50 102 SER A CA 1
ATOM 783 C C . SER A 1 102 ? -15.343 5.74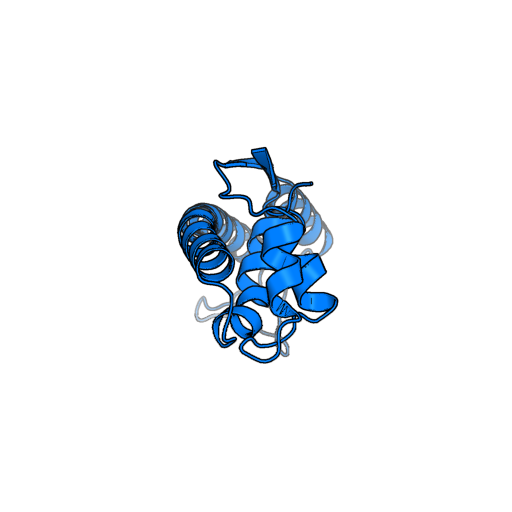6 17.767 1.00 95.50 102 SER A C 1
ATOM 785 O O . SER A 1 102 ? -15.148 5.400 18.931 1.00 95.50 102 SER A O 1
ATOM 787 N N . GLU A 1 103 ? -15.199 4.873 16.765 1.00 96.69 103 GLU A N 1
ATOM 788 C CA . GLU A 1 103 ? -14.623 3.539 16.968 1.00 96.69 103 GLU A CA 1
ATOM 789 C C . GLU A 1 103 ? -13.090 3.585 16.976 1.00 96.69 103 GLU A C 1
ATOM 791 O O . GLU A 1 103 ? -12.483 2.789 17.691 1.00 96.69 103 GLU A O 1
ATOM 796 N N . LEU A 1 104 ? -12.467 4.520 16.246 1.00 95.75 104 LEU A N 1
ATOM 797 C CA . LEU A 1 104 ? -11.017 4.748 16.280 1.00 95.75 104 LEU A CA 1
ATOM 798 C C . LEU A 1 104 ? -10.556 5.440 17.564 1.00 95.75 104 LEU A C 1
ATOM 800 O O . LEU A 1 104 ? -9.528 5.050 18.106 1.00 95.75 104 LEU A O 1
ATOM 804 N N . GLU A 1 105 ? -11.321 6.396 18.095 1.00 95.50 105 GLU A N 1
ATOM 805 C CA . GLU A 1 105 ? -11.032 7.074 19.373 1.00 95.50 105 GLU A CA 1
ATOM 806 C C . GLU A 1 105 ? -10.943 6.089 20.549 1.00 95.50 105 GLU A C 1
ATOM 808 O O . GLU A 1 105 ? -10.262 6.335 21.541 1.00 95.50 105 GLU A O 1
ATOM 813 N N . LYS A 1 106 ? -11.571 4.910 20.438 1.00 97.06 106 LYS A N 1
ATOM 814 C CA . LYS A 1 106 ? -11.430 3.850 21.448 1.00 97.06 106 LYS A CA 1
ATOM 815 C C . LYS A 1 106 ? -10.003 3.319 21.560 1.00 97.06 106 LYS A C 1
ATOM 817 O O . LYS A 1 106 ? -9.693 2.729 22.588 1.00 97.06 106 LYS A O 1
ATOM 822 N N . CYS A 1 107 ? -9.150 3.507 20.552 1.00 96.38 107 CYS A N 1
ATOM 823 C CA . CYS A 1 107 ? -7.731 3.156 20.633 1.00 96.38 107 CYS A CA 1
ATOM 824 C C . CYS A 1 107 ? -6.977 3.972 21.699 1.00 96.38 107 CYS A C 1
ATOM 826 O O . CYS A 1 107 ? -5.899 3.551 22.101 1.00 96.38 107 CYS A O 1
ATOM 828 N N . ASP A 1 108 ? -7.539 5.087 22.181 1.00 95.50 108 ASP A N 1
ATOM 829 C CA . ASP A 1 108 ? -6.952 5.895 23.260 1.00 95.50 108 ASP A CA 1
ATOM 830 C C . ASP A 1 108 ? -7.312 5.376 24.670 1.00 95.50 108 ASP A C 1
ATOM 832 O O . ASP A 1 108 ? -6.842 5.913 25.674 1.00 95.50 108 ASP A O 1
ATOM 836 N N . LEU A 1 109 ? -8.150 4.335 24.778 1.00 96.75 109 LEU A N 1
ATOM 837 C CA . LEU A 1 109 ? -8.453 3.683 26.056 1.00 96.75 109 LEU A CA 1
ATOM 838 C C . LEU A 1 109 ? -7.270 2.821 26.520 1.00 96.75 109 LEU A C 1
ATOM 840 O O . LEU A 1 109 ? -6.670 2.111 25.721 1.00 96.75 109 LEU A O 1
ATOM 844 N N . GLU A 1 110 ? -7.017 2.780 27.833 1.00 96.19 110 GLU A N 1
ATOM 845 C CA . GLU A 1 110 ? -5.850 2.107 28.449 1.00 96.19 110 GLU A CA 1
ATOM 846 C C . GLU A 1 110 ? -5.674 0.621 28.083 1.00 96.19 110 GLU A C 1
ATOM 848 O O . GLU A 1 110 ? -4.578 0.076 28.176 1.00 96.19 110 GLU A O 1
ATOM 853 N N . GLN A 1 111 ? -6.755 -0.054 27.695 1.00 96.81 111 GLN A N 1
ATOM 854 C CA . GLN A 1 111 ? -6.767 -1.473 27.327 1.00 96.81 111 GLN A CA 1
ATOM 855 C C . GLN A 1 111 ? -6.346 -1.753 25.872 1.00 96.81 111 GLN A C 1
ATOM 857 O O . GLN A 1 111 ? -6.318 -2.917 25.470 1.00 96.81 111 GLN A O 1
ATOM 862 N N . PHE A 1 112 ? -6.079 -0.715 25.077 1.00 98.06 112 PHE A N 1
ATOM 863 C CA . PHE A 1 112 ? -5.687 -0.808 23.673 1.00 98.06 112 PHE A CA 1
ATOM 864 C C . PHE A 1 112 ? -4.383 -0.049 23.416 1.00 98.06 112 PHE A C 1
ATOM 866 O O . PHE A 1 112 ? -3.991 0.837 24.171 1.00 98.06 112 PHE A O 1
ATOM 873 N N . ASP A 1 113 ? -3.711 -0.404 22.325 1.00 97.62 113 ASP A N 1
ATOM 874 C CA . ASP A 1 113 ? -2.527 0.314 21.871 1.00 97.62 113 ASP A CA 1
ATOM 875 C C . ASP A 1 113 ? -2.935 1.550 21.063 1.00 97.62 113 ASP A C 1
ATOM 877 O O . ASP A 1 113 ? -3.643 1.452 20.053 1.00 97.62 113 ASP A O 1
ATOM 881 N N . ALA A 1 114 ? -2.416 2.711 21.462 1.00 96.06 114 ALA A N 1
ATOM 882 C CA . ALA A 1 114 ? -2.685 3.974 20.787 1.00 96.06 114 ALA A CA 1
ATOM 883 C C . ALA A 1 114 ? -2.219 3.964 19.320 1.00 96.06 114 ALA A C 1
ATOM 885 O O . ALA A 1 114 ? -1.161 3.424 18.958 1.00 96.06 114 ALA A O 1
ATOM 886 N N . LEU A 1 115 ? -2.994 4.620 18.456 1.00 96.50 115 LEU A N 1
ATOM 887 C CA . LEU A 1 115 ? -2.622 4.854 17.063 1.00 96.50 115 LEU A CA 1
ATOM 888 C C . LEU A 1 115 ? -1.709 6.078 16.961 1.00 96.50 115 LEU A C 1
ATOM 890 O O . LEU A 1 115 ? -1.945 7.123 17.559 1.00 96.50 115 LEU A O 1
ATOM 894 N N . THR A 1 116 ? -0.644 5.957 16.177 1.00 96.00 116 THR A N 1
ATOM 895 C CA . THR A 1 116 ? 0.228 7.085 15.853 1.00 96.00 116 THR A CA 1
ATOM 896 C C . THR A 1 116 ? -0.381 7.920 14.729 1.00 96.00 116 THR A C 1
ATOM 898 O O . THR A 1 116 ? -1.240 7.461 13.977 1.00 96.00 116 THR A O 1
ATOM 901 N N . VAL A 1 117 ? 0.139 9.131 14.516 1.00 95.44 117 VAL A N 1
ATOM 902 C CA . VAL A 1 117 ? -0.242 9.965 13.361 1.00 95.44 117 VAL A CA 1
ATOM 903 C C . VAL A 1 117 ? 0.007 9.248 12.024 1.00 95.44 117 VAL A C 1
ATOM 905 O O . VAL A 1 117 ? -0.741 9.453 11.071 1.00 95.44 117 VAL A O 1
ATOM 908 N N . LYS A 1 118 ? 1.046 8.402 11.937 1.00 95.69 118 LYS A N 1
ATOM 909 C CA . LYS A 1 118 ? 1.317 7.578 10.745 1.00 95.69 118 LYS A CA 1
ATOM 910 C C . LYS A 1 118 ? 0.180 6.582 10.515 1.00 95.69 118 LYS A C 1
ATOM 912 O O . LYS A 1 118 ? -0.28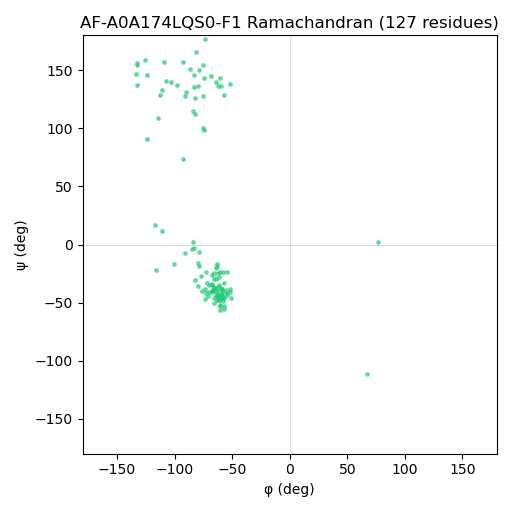0 6.457 9.385 1.00 95.69 118 LYS A O 1
ATOM 917 N N . ASP A 1 119 ? -0.289 5.937 11.579 1.00 96.31 119 ASP A N 1
ATOM 918 C CA . ASP A 1 119 ? -1.365 4.950 11.499 1.00 96.31 119 ASP A CA 1
ATOM 919 C C . ASP A 1 119 ? -2.677 5.609 11.081 1.00 96.31 119 ASP A C 1
ATOM 921 O O . ASP A 1 119 ? -3.334 5.140 10.160 1.00 96.31 119 ASP A O 1
ATOM 925 N N . LEU A 1 120 ? -3.017 6.750 11.686 1.00 95.62 120 LEU A N 1
ATOM 926 C CA . LEU A 1 120 ? -4.228 7.498 11.342 1.00 95.62 120 LEU A CA 1
ATOM 927 C C . LEU A 1 120 ? -4.234 7.927 9.869 1.00 95.62 120 LEU A C 1
ATOM 929 O O . LEU A 1 120 ? -5.230 7.734 9.182 1.00 95.62 120 LEU A O 1
ATOM 933 N N . LYS A 1 121 ? -3.102 8.415 9.343 1.00 95.38 121 LYS A N 1
ATOM 934 C CA . LYS A 1 121 ? -2.967 8.728 7.908 1.00 95.38 121 LYS A CA 1
ATOM 935 C C . LYS A 1 121 ? -3.157 7.504 7.016 1.00 95.38 121 LYS A C 1
ATOM 937 O O . LYS A 1 121 ? -3.673 7.631 5.911 1.00 95.38 121 LYS A O 1
ATOM 942 N N . LEU A 1 122 ? -2.714 6.334 7.472 1.00 96.31 122 LEU A N 1
ATOM 943 C CA . LEU A 1 122 ? -2.856 5.090 6.724 1.00 96.31 122 LEU A CA 1
ATOM 944 C C . LEU A 1 122 ? -4.309 4.598 6.697 1.00 96.31 122 LEU A C 1
ATOM 946 O O . LEU A 1 122 ? -4.734 4.001 5.712 1.00 96.31 122 LEU A O 1
ATOM 950 N N . LEU A 1 123 ? -5.061 4.854 7.770 1.00 96.12 123 LEU A N 1
ATOM 951 C CA . LEU A 1 123 ? -6.453 4.433 7.949 1.00 96.12 123 LEU A CA 1
ATOM 952 C C . LEU A 1 123 ? -7.478 5.469 7.456 1.00 96.12 123 LEU A C 1
ATOM 954 O O . LEU A 1 123 ? -8.668 5.164 7.399 1.00 96.12 123 LEU A O 1
ATOM 958 N N . ASP A 1 124 ? -7.039 6.666 7.067 1.00 95.12 124 ASP A N 1
ATOM 959 C CA . ASP A 1 124 ? -7.896 7.783 6.647 1.00 95.12 124 ASP A CA 1
ATOM 960 C C . ASP A 1 124 ? -8.917 7.376 5.570 1.00 95.12 124 ASP A C 1
ATOM 962 O O . ASP A 1 124 ? -10.115 7.592 5.720 1.00 95.12 124 ASP A O 1
ATOM 966 N N . PHE A 1 125 ? -8.480 6.644 4.537 1.00 95.00 125 PHE A N 1
ATOM 967 C CA . PHE A 1 125 ? -9.356 6.212 3.436 1.00 95.00 125 PHE A CA 1
ATOM 968 C C . PHE A 1 125 ? -10.500 5.272 3.864 1.00 95.00 125 PHE A C 1
ATOM 970 O O . PHE A 1 125 ? -11.452 5.081 3.108 1.00 95.00 125 PHE A O 1
ATOM 977 N N . MET A 1 126 ? -10.387 4.639 5.033 1.00 95.56 126 MET A N 1
ATOM 978 C CA . MET A 1 126 ? -11.392 3.735 5.593 1.00 95.56 126 MET A CA 1
ATOM 979 C C . MET A 1 126 ? -12.074 4.312 6.838 1.00 95.56 126 MET A C 1
ATOM 981 O O . MET A 1 126 ? -12.799 3.593 7.525 1.00 95.56 126 MET A O 1
ATOM 985 N N . THR A 1 127 ? -11.868 5.596 7.125 1.00 95.75 127 THR A N 1
ATOM 986 C CA . THR A 1 127 ? -12.478 6.293 8.258 1.00 95.75 127 THR A CA 1
ATOM 987 C C . THR A 1 127 ? -13.625 7.173 7.775 1.00 95.75 127 THR A C 1
ATOM 989 O O . THR A 1 127 ? -13.546 7.785 6.713 1.00 95.75 127 THR A O 1
ATOM 992 N N . VAL A 1 128 ? -14.714 7.209 8.538 1.00 93.81 128 VAL A N 1
ATOM 993 C CA . VAL A 1 128 ? -15.878 8.068 8.283 1.00 93.81 128 VAL A CA 1
ATOM 994 C C . VAL A 1 128 ? -16.302 8.784 9.564 1.00 93.81 128 VAL A C 1
ATOM 996 O O . VAL A 1 128 ? -16.020 8.295 10.661 1.00 93.81 128 VAL A O 1
ATOM 999 N N . ASP A 1 129 ? -16.977 9.922 9.416 1.00 85.19 129 ASP A N 1
ATOM 1000 C CA . ASP A 1 129 ? -17.574 10.665 10.535 1.00 85.19 129 ASP A CA 1
ATOM 1001 C C . ASP A 1 129 ? -18.735 9.894 11.192 1.00 85.19 129 ASP A C 1
ATOM 1003 O O . ASP A 1 129 ? -19.545 9.272 10.459 1.00 85.19 129 ASP A O 1
#

Solvent-ac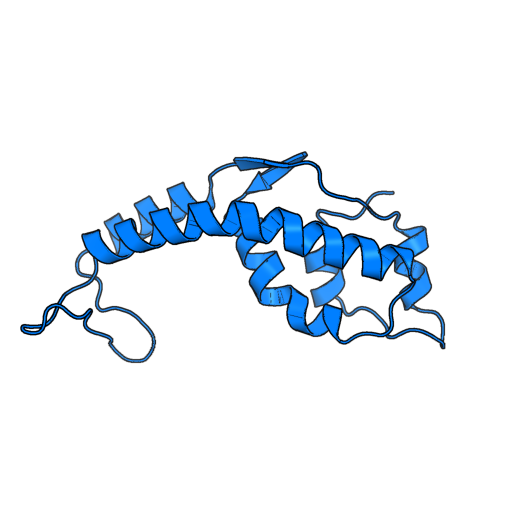cessible surface area (backbone atoms only — not comparable to full-atom values): 7395 Å² total; per-residue (Å²): 89,74,46,33,42,50,56,49,55,52,36,68,76,57,43,65,75,60,71,76,45,53,53,48,69,69,56,48,49,31,52,56,54,39,48,64,57,42,53,62,56,46,50,60,50,51,57,51,51,50,52,53,46,65,74,31,38,41,59,46,99,85,70,46,74,38,66,57,91,94,42,68,42,56,78,46,63,68,62,48,48,52,56,49,52,52,58,34,59,42,71,41,84,42,88,74,53,67,44,41,52,77,59,58,59,51,19,72,39,91,91,30,48,66,73,49,76,70,51,50,64,60,45,46,92,37,51,42,128

pLDDT: mean 96.42, std 2.03, range [85.19, 98.75]

Organism: NCBI:txid39482

Nearest PDB structures (foldseek):
  7vgs-assembly1_B  TM=4.624E-01  e=9.278E+00  Severe acute respiratory syndrome coronavirus 2

Foldseek 3Di:
DKDFLLLLVLLLVQCPVVQPWFAQPLVNVLSVVVNVQSVVVVVVLVVQLVVLCVVFFDADPVRDFDDDPHHGPGPDPPSSVVSVVVSRGDMDDDDRAADEPVRLVCCVDPSIPHDDPSRCVSRVVRYDD